Protein AF-A0A966N1F4-F1 (afdb_monomer_lite)

pLDDT: mean 87.48, std 11.46, range [41.69, 97.44]

Sequence (124 aa):
VYTGSQPFVSAGLAVYGDPNREGGAHAPLSYNGNAMPSQGEKWGGGLTDYEILGVVCHERYAIGGADPKSEQWAAEYATWCSEDSEIFAALEAGTVDFDTLAETFKMLETAPRPVGTEPRPAGK

Foldseek 3Di:
DCPVLVVVVVVVHQFPDDQPDDVGTDGRVPPVVDDDDDLDVVRVHDDQQLVVLVVVLCVCDVPVPDPCPDPVCVVVCCCRPDPNHPLNVCSVVVVDHLQCQQVVQVPDPDGDDRDDPDDDPDDD

Secondary structure (DSSP, 8-state):
---S-HHHHHTT-S-BS-TTSTT--B-TT---SPPPPP-BGGGT-SB-HHHHHHHHHHIIIIIS---TTSTTTHHHHHHHTSTT-HHHHHHHTTS--TTTHHHHTTTSTTPPPPP--SPPPPP-

Radius of gyration: 18.32 Å; chains: 1; bounding box: 49×27×46 Å

Structure (mmCIF, N/CA/C/O backbone):
data_AF-A0A966N1F4-F1
#
_entry.id   AF-A0A966N1F4-F1
#
loop_
_atom_site.group_PDB
_atom_site.id
_atom_site.type_symbol
_atom_site.label_atom_id
_atom_site.label_alt_id
_atom_site.label_comp_id
_atom_site.label_asym_id
_atom_site.label_entity_id
_atom_site.label_seq_id
_atom_site.pdbx_PDB_ins_code
_atom_site.Cartn_x
_atom_site.Cartn_y
_atom_site.Cartn_z
_atom_site.occupancy
_atom_site.B_iso_or_equiv
_atom_site.auth_seq_id
_atom_site.auth_comp_id
_atom_site.auth_asym_id
_atom_site.auth_atom_id
_atom_site.pdbx_PDB_model_num
ATOM 1 N N . VAL A 1 1 ? 18.012 9.126 -1.288 1.00 52.12 1 VAL A N 1
ATOM 2 C CA . VAL A 1 1 ? 17.161 7.989 -1.705 1.00 52.12 1 VAL A CA 1
ATOM 3 C C . VAL A 1 1 ? 18.078 6.845 -2.094 1.00 52.12 1 VAL A C 1
ATOM 5 O O . VAL A 1 1 ? 18.955 7.061 -2.924 1.00 52.12 1 VAL A O 1
ATOM 8 N N . TYR A 1 2 ? 17.953 5.686 -1.447 1.00 54.03 2 TYR A N 1
ATOM 9 C CA . TYR A 1 2 ? 18.637 4.473 -1.898 1.00 54.03 2 TYR A CA 1
ATOM 10 C C . TYR A 1 2 ? 17.894 3.961 -3.131 1.00 54.03 2 TYR A C 1
ATOM 12 O O . TYR A 1 2 ? 16.703 3.688 -3.055 1.00 54.03 2 TYR A O 1
ATOM 20 N N . THR A 1 3 ? 18.563 3.911 -4.279 1.00 64.81 3 THR A N 1
ATOM 21 C CA . THR A 1 3 ? 17.932 3.579 -5.569 1.00 64.81 3 THR A CA 1
ATOM 22 C C . THR A 1 3 ? 18.118 2.110 -5.949 1.00 64.81 3 THR A C 1
ATOM 24 O O . THR A 1 3 ? 17.865 1.742 -7.093 1.00 64.81 3 THR A O 1
ATOM 27 N N . GLY A 1 4 ? 18.656 1.283 -5.041 1.00 71.50 4 GLY A N 1
ATOM 28 C CA . GLY A 1 4 ? 19.002 -0.120 -5.306 1.00 71.50 4 GLY A CA 1
ATOM 29 C C . GLY A 1 4 ? 20.099 -0.320 -6.360 1.00 71.50 4 GLY A C 1
ATOM 30 O O . GLY A 1 4 ? 20.492 -1.445 -6.639 1.00 71.50 4 GLY A O 1
ATOM 31 N N . SER A 1 5 ? 20.627 0.760 -6.943 1.00 81.50 5 SER A N 1
ATOM 32 C CA . SER A 1 5 ? 21.586 0.719 -8.051 1.00 81.50 5 SER A CA 1
ATOM 33 C C . SER A 1 5 ? 23.046 0.654 -7.588 1.00 81.50 5 SER A C 1
ATOM 35 O O . SER A 1 5 ? 23.943 0.365 -8.374 1.00 81.50 5 SER A O 1
ATOM 37 N N . GLN A 1 6 ? 23.297 0.953 -6.315 1.00 86.44 6 GLN A N 1
ATOM 38 C CA . GLN A 1 6 ? 24.615 1.149 -5.719 1.00 86.44 6 GLN A CA 1
ATOM 39 C C . GLN A 1 6 ? 25.502 -0.101 -5.830 1.00 86.44 6 GLN A C 1
ATOM 41 O O . GLN A 1 6 ? 26.659 0.067 -6.205 1.00 86.44 6 GLN A O 1
ATOM 46 N N . PRO A 1 7 ? 24.999 -1.338 -5.628 1.00 86.38 7 PRO A N 1
ATOM 47 C CA . PRO A 1 7 ? 25.796 -2.541 -5.875 1.00 86.38 7 PRO A CA 1
ATOM 48 C C . PRO A 1 7 ? 26.293 -2.657 -7.325 1.00 86.38 7 PRO A C 1
ATOM 50 O O . PRO A 1 7 ? 27.446 -3.016 -7.552 1.00 86.38 7 PRO A O 1
ATOM 53 N N . PHE A 1 8 ? 25.464 -2.297 -8.312 1.00 87.50 8 PHE A N 1
ATOM 54 C CA . PHE A 1 8 ? 25.832 -2.350 -9.732 1.00 87.50 8 PHE A CA 1
ATOM 55 C C . PHE A 1 8 ? 26.828 -1.246 -10.113 1.00 87.50 8 PHE A C 1
ATOM 57 O O . PHE A 1 8 ? 27.747 -1.493 -10.893 1.00 87.50 8 PHE A O 1
ATOM 64 N N . VAL A 1 9 ? 26.697 -0.057 -9.508 1.00 86.06 9 VAL A N 1
ATOM 65 C CA . VAL A 1 9 ? 27.689 1.027 -9.625 1.00 86.06 9 VAL A CA 1
ATOM 66 C C . VAL A 1 9 ? 29.035 0.589 -9.046 1.00 86.06 9 VAL A C 1
ATOM 68 O O . VAL A 1 9 ? 30.060 0.754 -9.701 1.00 86.06 9 VAL A O 1
ATOM 71 N N . SER A 1 10 ? 29.048 -0.006 -7.849 1.00 91.12 10 SER A N 1
ATOM 72 C CA . SER A 1 10 ? 30.274 -0.512 -7.216 1.00 91.12 10 SER A CA 1
ATOM 73 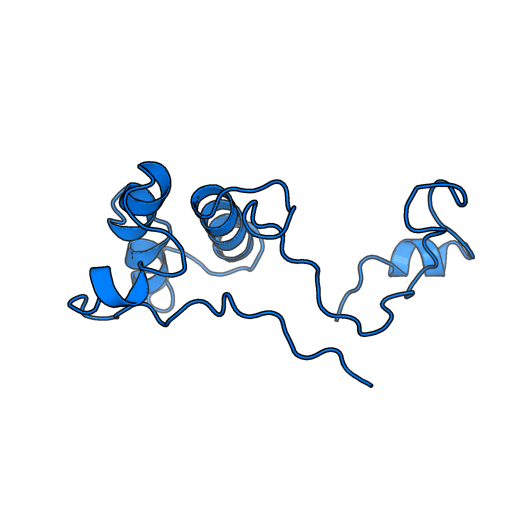C C . SER A 1 10 ? 30.945 -1.624 -8.024 1.00 91.12 10 SER A C 1
ATOM 75 O O . SER A 1 10 ? 32.165 -1.747 -7.985 1.00 91.12 10 SER A O 1
ATOM 77 N N . ALA A 1 11 ? 30.168 -2.401 -8.781 1.00 92.12 11 ALA A N 1
ATOM 78 C CA . ALA A 1 11 ? 30.671 -3.414 -9.704 1.00 92.12 11 ALA A CA 1
ATOM 79 C C . ALA A 1 11 ? 31.144 -2.846 -11.061 1.00 92.12 11 ALA A C 1
ATOM 81 O O . ALA A 1 11 ? 31.623 -3.605 -11.900 1.00 92.12 11 ALA A O 1
ATOM 82 N N . GLY A 1 12 ? 31.014 -1.534 -11.300 1.00 92.00 12 GLY A N 1
ATOM 83 C CA . GLY A 1 12 ? 31.444 -0.880 -12.541 1.00 92.00 12 GLY A CA 1
ATOM 84 C C . GLY A 1 12 ? 30.592 -1.222 -13.768 1.00 92.00 12 GLY A C 1
ATOM 85 O O . GLY A 1 12 ? 31.057 -1.067 -14.896 1.00 92.00 12 GLY A O 1
ATOM 86 N N . LEU A 1 13 ? 29.362 -1.706 -13.576 1.00 90.94 13 LEU A N 1
ATOM 87 C CA . LEU A 1 13 ? 28.483 -2.092 -14.678 1.00 90.94 13 LEU A CA 1
ATOM 88 C C . LEU A 1 13 ? 27.877 -0.853 -15.346 1.00 90.94 13 LEU A C 1
ATOM 90 O O . LEU A 1 13 ? 27.337 0.016 -14.673 1.00 90.94 13 LEU A O 1
ATOM 94 N N . ALA A 1 14 ? 27.920 -0.780 -16.677 1.00 87.19 14 ALA A N 1
ATOM 95 C CA . ALA A 1 14 ? 27.226 0.272 -17.432 1.00 87.19 14 ALA A CA 1
ATOM 96 C C . ALA A 1 14 ? 25.736 -0.050 -17.651 1.00 87.19 14 ALA A C 1
ATOM 98 O O . ALA A 1 14 ? 24.904 0.849 -17.748 1.00 87.19 14 ALA A O 1
ATOM 99 N N . VAL A 1 15 ? 25.410 -1.342 -17.713 1.00 89.19 15 VAL A N 1
ATOM 100 C CA . VAL A 1 15 ? 24.061 -1.894 -17.865 1.00 89.19 15 VAL A CA 1
ATOM 101 C C . VAL A 1 15 ? 23.957 -3.117 -16.960 1.00 89.19 15 VAL A C 1
ATOM 103 O O . VAL A 1 15 ? 24.925 -3.870 -16.834 1.00 89.19 15 VAL A O 1
ATOM 106 N N . TYR A 1 16 ? 22.800 -3.322 -16.336 1.00 86.00 16 TYR A N 1
ATOM 107 C CA . TYR A 1 16 ? 22.480 -4.554 -15.618 1.00 86.00 16 TYR A CA 1
ATOM 108 C C . TYR A 1 16 ? 21.271 -5.250 -16.257 1.00 86.00 16 TYR A C 1
ATOM 110 O O . TYR A 1 16 ? 20.345 -4.600 -16.739 1.00 86.00 16 TYR A O 1
ATOM 118 N N . GLY A 1 17 ? 21.294 -6.585 -16.271 1.00 85.75 17 GLY A N 1
ATOM 119 C CA . GLY A 1 17 ? 20.289 -7.398 -16.963 1.00 85.75 17 GLY A CA 1
ATOM 120 C C . GLY A 1 17 ? 20.484 -7.450 -18.484 1.00 85.75 17 GLY A C 1
ATOM 121 O O . GLY A 1 17 ? 21.588 -7.239 -18.985 1.00 85.75 17 GLY A O 1
ATOM 122 N N . ASP A 1 18 ? 19.409 -7.767 -19.210 1.00 86.38 18 ASP A N 1
ATOM 123 C CA . ASP A 1 18 ? 19.410 -7.828 -20.676 1.00 86.38 18 ASP A CA 1
ATOM 124 C C . ASP A 1 18 ? 19.225 -6.423 -21.287 1.00 86.38 18 ASP A C 1
ATOM 126 O O . ASP A 1 18 ? 18.182 -5.795 -21.068 1.00 86.38 18 ASP A O 1
ATOM 130 N N . PRO A 1 19 ? 20.193 -5.913 -22.074 1.00 86.38 19 PRO A N 1
ATOM 131 C CA . PRO A 1 19 ? 20.061 -4.627 -22.754 1.00 86.38 19 PRO A CA 1
ATOM 132 C C . PRO A 1 19 ? 18.940 -4.578 -23.807 1.00 86.38 19 PRO A C 1
ATOM 134 O O . PRO A 1 19 ? 18.511 -3.480 -24.160 1.00 86.38 19 PRO A O 1
ATOM 137 N N . ASN A 1 20 ? 18.463 -5.724 -24.303 1.00 87.56 20 ASN A N 1
ATOM 138 C CA . ASN A 1 20 ? 17.492 -5.814 -25.399 1.00 87.56 20 ASN A CA 1
ATOM 139 C C . ASN A 1 20 ? 16.043 -6.038 -24.938 1.00 87.56 20 ASN A C 1
ATOM 141 O O . ASN A 1 20 ? 15.173 -6.291 -25.771 1.00 87.56 20 ASN A O 1
ATOM 145 N N . ARG A 1 21 ? 15.761 -5.958 -23.632 1.00 84.12 21 ARG A N 1
ATOM 146 C CA . ARG A 1 21 ? 14.400 -6.126 -23.104 1.00 84.12 21 ARG A CA 1
ATOM 147 C C . ARG A 1 21 ? 13.441 -5.042 -23.613 1.00 84.12 21 ARG A C 1
ATOM 149 O O . ARG A 1 21 ? 13.842 -3.914 -23.917 1.00 84.12 21 ARG A O 1
ATOM 156 N N . GLU A 1 22 ? 12.148 -5.348 -23.591 1.00 66.0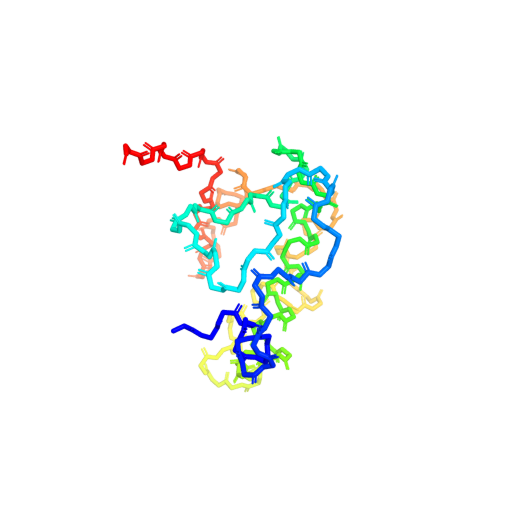6 22 GLU A N 1
ATOM 157 C CA . GLU A 1 22 ? 11.102 -4.346 -23.793 1.00 66.06 22 GLU A CA 1
ATOM 158 C C . GLU A 1 22 ? 11.225 -3.223 -22.743 1.00 66.06 22 GLU A C 1
ATOM 160 O O . GLU A 1 22 ? 11.384 -3.476 -21.546 1.00 66.06 22 GLU A O 1
ATOM 165 N N . GLY A 1 23 ? 11.239 -1.966 -23.198 1.00 72.88 23 GLY A N 1
ATOM 166 C CA . GLY A 1 23 ? 11.541 -0.797 -22.359 1.00 72.88 23 GLY A CA 1
ATOM 167 C C . GLY A 1 23 ? 13.032 -0.439 -22.233 1.00 72.88 23 GLY A C 1
ATOM 168 O O . GLY A 1 23 ? 13.357 0.516 -21.529 1.00 72.88 23 GLY A O 1
ATOM 169 N N . GLY A 1 24 ? 13.929 -1.155 -22.920 1.00 80.19 24 GLY A N 1
ATOM 170 C CA . GLY A 1 24 ? 15.342 -0.803 -23.089 1.00 80.19 24 GLY A CA 1
ATOM 171 C C . GLY A 1 24 ? 16.259 -1.140 -21.906 1.00 80.19 24 GLY A C 1
ATOM 172 O O . GLY A 1 24 ? 15.819 -1.514 -20.815 1.00 80.19 24 GLY A O 1
ATOM 173 N N . ALA A 1 25 ? 17.567 -1.002 -22.139 1.00 85.81 25 ALA A N 1
ATOM 174 C CA . ALA A 1 25 ? 18.616 -1.313 -21.173 1.00 85.81 25 ALA A CA 1
ATOM 175 C C . ALA A 1 25 ? 18.444 -0.567 -19.840 1.00 85.81 25 ALA A C 1
ATOM 177 O O . ALA A 1 25 ? 18.197 0.640 -19.806 1.00 85.81 25 ALA A O 1
ATOM 178 N N . HIS A 1 26 ? 18.642 -1.279 -18.731 1.00 82.62 26 HIS A N 1
ATOM 179 C CA . HIS A 1 26 ? 18.710 -0.659 -17.415 1.00 82.62 26 HIS A CA 1
ATOM 180 C C . HIS A 1 26 ? 20.136 -0.191 -17.121 1.00 82.62 26 HIS A C 1
ATOM 182 O O . HIS A 1 26 ? 21.036 -1.007 -16.929 1.00 82.62 26 HIS A O 1
ATOM 188 N N . ALA A 1 27 ? 20.345 1.122 -17.052 1.00 86.75 27 ALA A N 1
ATOM 189 C CA . ALA A 1 27 ? 21.607 1.684 -16.582 1.00 86.75 27 ALA A CA 1
ATOM 190 C C . ALA A 1 27 ? 21.547 1.924 -15.059 1.00 86.75 27 ALA A C 1
ATOM 192 O O . ALA A 1 27 ? 20.497 2.304 -14.529 1.00 86.75 27 ALA A O 1
ATOM 193 N N . PRO A 1 28 ? 22.631 1.704 -14.295 1.00 85.88 28 PRO A N 1
ATOM 194 C CA . PRO A 1 28 ? 22.632 2.056 -12.879 1.00 85.88 28 PRO A CA 1
ATOM 195 C C . PRO A 1 28 ? 22.350 3.543 -12.687 1.00 85.88 28 PRO A C 1
ATOM 197 O O . PRO A 1 28 ? 22.812 4.373 -13.466 1.00 85.88 28 PRO A O 1
ATOM 200 N N . LEU A 1 29 ? 21.591 3.882 -11.641 1.00 78.50 29 LEU A N 1
ATOM 201 C CA . LEU A 1 29 ? 21.161 5.258 -11.371 1.00 78.50 29 LEU A CA 1
ATOM 202 C C . LEU A 1 29 ? 20.342 5.888 -12.513 1.00 78.50 29 LEU A C 1
ATOM 204 O O . LEU A 1 29 ? 20.118 7.094 -12.487 1.00 78.50 29 LEU A O 1
ATOM 208 N N . SER A 1 30 ? 19.819 5.103 -13.467 1.00 73.00 30 SER A N 1
ATOM 209 C CA . SER A 1 30 ? 18.965 5.597 -14.557 1.00 73.00 30 SER A CA 1
ATOM 210 C C . SER A 1 30 ? 17.558 5.977 -14.107 1.00 73.00 30 SER A C 1
ATOM 212 O O . SER A 1 30 ? 16.630 5.966 -14.919 1.00 73.00 30 SER A O 1
ATOM 214 N N . TYR A 1 31 ? 17.374 6.292 -12.823 1.00 65.94 31 TYR A N 1
ATOM 215 C CA . TYR A 1 31 ? 16.162 6.951 -12.381 1.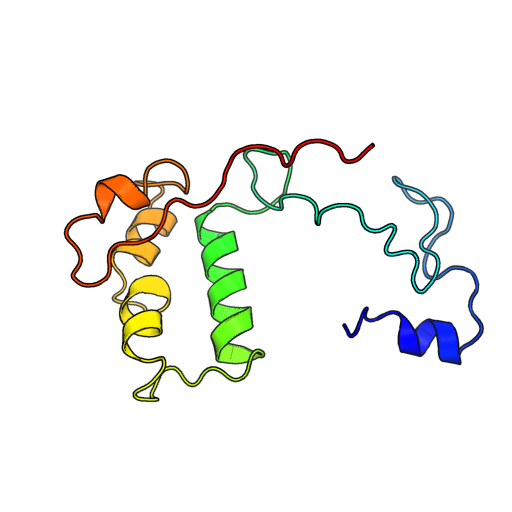00 65.94 31 TYR A CA 1
ATOM 216 C C . TYR A 1 31 ? 16.106 8.297 -13.099 1.00 65.94 31 TYR A C 1
ATOM 218 O O . TYR A 1 31 ? 16.755 9.266 -12.716 1.00 65.94 31 TYR A O 1
ATOM 226 N N . ASN A 1 32 ? 15.355 8.335 -14.189 1.00 62.94 32 ASN A N 1
ATOM 227 C CA . ASN A 1 32 ? 15.231 9.475 -15.089 1.00 62.94 32 ASN A CA 1
ATOM 228 C C . ASN A 1 32 ? 14.324 10.573 -14.513 1.00 62.94 32 ASN A C 1
ATOM 230 O O . ASN A 1 32 ? 13.874 11.443 -15.248 1.00 62.94 32 ASN A O 1
ATOM 234 N N . GLY A 1 33 ? 14.027 10.529 -13.211 1.00 63.47 33 GLY A N 1
ATOM 235 C CA . GLY A 1 33 ? 13.114 11.466 -12.564 1.00 63.47 33 GLY A CA 1
ATOM 236 C C . GLY A 1 33 ? 11.644 11.254 -12.931 1.00 63.47 33 GLY A C 1
ATOM 237 O O . GLY A 1 33 ? 10.794 11.964 -12.387 1.00 63.47 33 GLY A O 1
ATOM 238 N N . ASN A 1 34 ? 11.329 10.296 -13.811 1.00 64.31 34 ASN A N 1
ATOM 239 C CA . ASN A 1 34 ? 9.951 10.014 -14.185 1.00 64.31 34 ASN A CA 1
ATOM 240 C C . ASN A 1 34 ? 9.180 9.444 -12.999 1.00 64.31 34 ASN A C 1
ATOM 242 O O . ASN A 1 34 ? 9.742 8.842 -12.083 1.00 64.31 34 ASN A O 1
ATOM 246 N N . ALA A 1 35 ? 7.869 9.674 -13.013 1.00 70.19 35 ALA A N 1
ATOM 247 C CA . ALA A 1 35 ? 6.987 9.113 -12.007 1.00 70.19 35 ALA A CA 1
ATOM 248 C C . ALA A 1 35 ? 7.083 7.582 -12.012 1.00 70.19 35 ALA A C 1
ATOM 250 O O . ALA A 1 35 ? 7.199 6.964 -13.072 1.00 70.19 35 ALA A O 1
ATOM 251 N N . MET A 1 36 ? 7.011 6.987 -10.820 1.00 77.12 36 MET A N 1
ATOM 252 C CA . MET A 1 36 ? 6.825 5.548 -10.689 1.00 77.12 36 MET A CA 1
ATOM 253 C C . MET A 1 36 ? 5.549 5.149 -11.450 1.00 77.12 36 MET A C 1
ATOM 255 O O . MET A 1 36 ? 4.519 5.804 -11.261 1.00 77.12 36 MET A O 1
ATOM 259 N N . PRO A 1 37 ? 5.599 4.127 -12.323 1.00 75.94 37 PRO A N 1
ATOM 260 C CA . PRO A 1 37 ? 4.414 3.658 -13.025 1.00 75.94 37 PRO A CA 1
ATOM 261 C C . PRO A 1 37 ? 3.351 3.182 -12.038 1.00 75.94 37 PRO A C 1
ATOM 263 O O . PRO A 1 37 ? 3.678 2.514 -11.051 1.00 75.94 37 PRO A O 1
ATOM 266 N N . SER A 1 38 ? 2.088 3.488 -12.334 1.00 84.00 38 SER A N 1
ATOM 267 C CA . SER A 1 38 ? 0.965 2.919 -11.592 1.00 84.00 38 SER A CA 1
ATOM 268 C C . SER A 1 38 ? 0.984 1.397 -11.724 1.00 84.00 38 SER A C 1
ATOM 270 O O . SER A 1 38 ? 1.122 0.877 -12.830 1.00 84.00 38 SER A O 1
ATOM 272 N N . GLN A 1 39 ? 0.879 0.692 -10.597 1.00 88.44 39 GLN A N 1
ATOM 273 C CA . GLN A 1 39 ? 0.812 -0.773 -10.570 1.00 88.44 39 GLN A CA 1
ATOM 274 C C . GLN A 1 39 ? -0.630 -1.296 -10.612 1.00 88.44 39 GLN A C 1
ATOM 276 O O . GLN A 1 39 ? -0.823 -2.503 -10.715 1.00 88.44 39 GLN A O 1
ATOM 281 N N . GLY A 1 40 ? -1.623 -0.400 -10.576 1.00 88.69 40 GLY A N 1
ATOM 282 C CA . GLY A 1 40 ? -3.039 -0.757 -10.612 1.00 88.69 40 GLY A CA 1
ATOM 283 C C . GLY A 1 40 ? -3.501 -1.233 -11.983 1.00 88.69 40 GLY A C 1
ATOM 284 O O . GLY A 1 40 ? -3.162 -0.623 -13.003 1.00 88.69 40 GLY A O 1
ATOM 285 N N . GLU A 1 41 ? -4.333 -2.273 -12.001 1.00 88.44 41 GLU A N 1
ATOM 286 C CA . GLU A 1 41 ? -4.939 -2.852 -13.211 1.00 88.44 41 GLU A CA 1
ATOM 287 C C . GLU A 1 41 ? -5.636 -1.808 -14.090 1.00 88.44 41 GLU A C 1
ATOM 289 O O . GLU A 1 41 ? -5.490 -1.827 -15.314 1.00 88.44 41 GLU A O 1
ATOM 294 N N . LYS A 1 42 ? -6.305 -0.822 -13.472 1.00 84.44 42 LYS A N 1
ATOM 295 C CA . LYS A 1 42 ? -6.965 0.304 -14.161 1.00 84.44 42 LYS A CA 1
ATOM 296 C C . LYS A 1 42 ? -6.049 1.028 -15.157 1.00 84.44 42 LYS A C 1
ATOM 298 O O . LYS A 1 42 ? -6.526 1.560 -16.156 1.00 84.44 42 LYS A O 1
ATOM 303 N N . TRP A 1 43 ? -4.741 1.043 -14.899 1.00 83.00 43 TRP A N 1
ATOM 304 C CA . TRP A 1 43 ? -3.741 1.756 -15.696 1.00 83.00 43 TRP A CA 1
ATOM 305 C C . TRP A 1 43 ? -2.745 0.821 -16.396 1.00 83.00 43 TRP A C 1
ATOM 307 O O . TRP A 1 43 ? -1.680 1.267 -16.823 1.00 83.00 43 TRP A O 1
ATOM 317 N N . GLY A 1 44 ? -3.090 -0.463 -16.533 1.00 80.31 44 GLY A N 1
ATOM 318 C CA . GLY A 1 44 ? -2.254 -1.474 -17.188 1.00 80.31 44 GLY A CA 1
ATOM 319 C C . GLY A 1 44 ? -1.167 -2.075 -16.295 1.00 80.31 44 GLY A C 1
ATOM 320 O O . GLY A 1 44 ? -0.277 -2.755 -16.804 1.00 80.31 44 GLY A O 1
ATOM 321 N N . GLY A 1 45 ? -1.221 -1.820 -14.985 1.00 85.50 45 GLY A N 1
ATOM 322 C CA . GLY A 1 45 ? -0.445 -2.560 -13.995 1.00 85.50 45 GLY A CA 1
ATOM 323 C C . GLY A 1 45 ? -1.047 -3.941 -13.709 1.00 85.50 45 GLY A C 1
ATOM 324 O O . GLY A 1 45 ? -2.078 -4.304 -14.267 1.00 85.50 45 GLY A O 1
ATOM 325 N N . GLY A 1 46 ? -0.376 -4.733 -12.871 1.00 91.00 46 GLY A N 1
ATOM 326 C CA . GLY A 1 46 ? -0.755 -6.125 -12.595 1.00 91.00 46 GLY A CA 1
ATOM 327 C C . GLY A 1 46 ? -1.379 -6.375 -11.224 1.00 91.00 46 GLY A C 1
ATOM 328 O O . GLY A 1 46 ? -1.466 -7.536 -10.845 1.00 91.00 46 GLY A O 1
ATOM 329 N N . LEU A 1 47 ? -1.717 -5.326 -10.466 1.00 94.62 47 LEU A N 1
ATOM 330 C CA . LEU A 1 47 ? -2.246 -5.438 -9.106 1.00 94.62 47 LEU A CA 1
ATOM 331 C C . LEU A 1 47 ? -3.654 -4.850 -9.005 1.00 94.62 47 LEU A C 1
ATOM 333 O O . LEU A 1 47 ? -3.918 -3.748 -9.495 1.00 94.62 47 LEU A O 1
ATOM 337 N N . THR A 1 48 ? -4.528 -5.555 -8.301 1.00 95.75 48 THR A N 1
ATOM 338 C CA . THR A 1 48 ? -5.807 -5.022 -7.820 1.00 95.75 48 THR A CA 1
ATOM 339 C C . THR A 1 48 ? -5.586 -3.940 -6.753 1.00 95.75 48 THR A C 1
ATOM 341 O O . THR A 1 48 ? -4.526 -3.876 -6.125 1.00 95.75 48 THR A O 1
ATOM 344 N N . ASP A 1 49 ? -6.590 -3.101 -6.483 1.00 95.06 49 ASP A N 1
ATOM 345 C CA . ASP A 1 49 ? -6.500 -2.092 -5.410 1.00 95.06 49 ASP A CA 1
ATOM 346 C C . ASP A 1 49 ? -6.277 -2.737 -4.026 1.00 95.06 49 ASP A C 1
ATOM 348 O O . ASP A 1 49 ? -5.527 -2.212 -3.198 1.00 95.06 49 ASP A O 1
ATOM 352 N N . TYR A 1 50 ? -6.860 -3.919 -3.801 1.00 96.38 50 TYR A N 1
ATOM 353 C CA . TYR A 1 50 ? -6.604 -4.753 -2.625 1.00 96.38 50 TYR A CA 1
ATOM 354 C C . TYR A 1 50 ? -5.132 -5.165 -2.514 1.00 96.38 50 TYR A C 1
ATOM 356 O O . TYR A 1 50 ? -4.505 -4.958 -1.474 1.00 96.38 50 TYR A O 1
ATOM 364 N N . GLU A 1 51 ? -4.547 -5.706 -3.585 1.00 97.12 51 GLU A N 1
ATOM 365 C CA . GLU A 1 51 ? -3.139 -6.115 -3.587 1.00 97.12 51 GLU A CA 1
ATOM 366 C C . GLU A 1 51 ? -2.204 -4.917 -3.423 1.00 97.12 51 GLU A C 1
ATOM 368 O O . GLU A 1 51 ? -1.184 -5.027 -2.742 1.00 97.12 51 GLU A O 1
ATOM 373 N N . ILE A 1 52 ? -2.562 -3.752 -3.972 1.00 95.50 52 ILE A N 1
ATOM 374 C CA . ILE A 1 52 ? -1.826 -2.507 -3.730 1.00 95.50 52 ILE A CA 1
ATOM 375 C C . ILE A 1 52 ? -1.853 -2.152 -2.243 1.00 95.50 52 ILE A C 1
ATOM 377 O O . ILE A 1 52 ? -0.796 -1.860 -1.680 1.00 95.50 52 ILE A O 1
ATOM 381 N N . LEU A 1 53 ? -3.016 -2.201 -1.583 1.00 95.88 53 LEU A N 1
ATOM 382 C CA . LEU A 1 53 ? -3.091 -1.969 -0.139 1.00 95.88 53 LEU A CA 1
ATOM 383 C C . LEU A 1 53 ? -2.263 -3.007 0.636 1.00 95.88 53 LEU A C 1
ATOM 385 O O . LEU A 1 53 ? -1.524 -2.635 1.546 1.00 95.88 53 LEU A O 1
ATOM 389 N N . GLY A 1 54 ? -2.305 -4.279 0.236 1.00 96.81 54 GLY A N 1
ATOM 390 C CA . GLY A 1 54 ? -1.483 -5.343 0.816 1.00 96.81 54 GLY A CA 1
ATOM 391 C C . GLY A 1 54 ? 0.020 -5.056 0.723 1.00 96.81 54 GLY A C 1
ATOM 392 O O . GLY A 1 54 ? 0.733 -5.167 1.725 1.00 96.81 54 GLY A O 1
ATOM 393 N N . VAL A 1 55 ? 0.501 -4.612 -0.444 1.00 96.69 55 VAL A N 1
ATOM 394 C CA . VAL A 1 55 ? 1.894 -4.176 -0.635 1.00 96.69 55 VAL A CA 1
ATOM 395 C C . VAL A 1 55 ? 2.212 -2.995 0.276 1.00 96.69 55 VAL A C 1
ATOM 397 O O . VAL A 1 55 ? 3.202 -3.056 0.998 1.00 96.69 55 VAL A O 1
ATOM 400 N N . VAL A 1 56 ? 1.365 -1.964 0.327 1.00 95.44 56 VAL A N 1
ATOM 401 C CA . VAL A 1 56 ? 1.573 -0.790 1.195 1.00 95.44 56 VAL A CA 1
ATOM 402 C C . VAL A 1 56 ? 1.649 -1.188 2.673 1.00 95.44 56 VAL A C 1
ATOM 404 O O . VAL A 1 56 ? 2.538 -0.727 3.393 1.00 95.44 56 VAL A O 1
ATOM 407 N N . CYS A 1 57 ? 0.761 -2.067 3.137 1.00 97.25 57 CYS A N 1
ATOM 408 C CA . CYS A 1 57 ? 0.763 -2.569 4.508 1.00 97.25 57 CYS A CA 1
ATOM 409 C C . CYS A 1 57 ? 2.036 -3.369 4.819 1.00 97.25 57 CYS A C 1
ATOM 411 O O . CYS A 1 57 ? 2.663 -3.151 5.861 1.00 97.25 57 CYS A O 1
ATOM 413 N N . HIS A 1 58 ? 2.466 -4.248 3.911 1.00 97.38 58 HIS A N 1
ATOM 414 C CA . HIS A 1 58 ? 3.715 -4.994 4.062 1.00 97.38 58 HIS A CA 1
ATOM 415 C C . HIS A 1 58 ? 4.933 -4.061 4.071 1.00 97.38 58 HIS A C 1
ATOM 417 O O . HIS A 1 58 ? 5.777 -4.141 4.965 1.00 97.38 58 HIS A O 1
ATOM 423 N N . GLU A 1 59 ? 5.000 -3.127 3.123 1.00 96.69 59 GLU A N 1
ATOM 424 C CA . GLU A 1 59 ? 6.064 -2.133 3.041 1.00 96.69 59 GLU A CA 1
ATOM 425 C C . GLU A 1 59 ? 6.171 -1.327 4.333 1.00 96.69 59 GLU A C 1
ATOM 427 O O . GLU A 1 59 ? 7.261 -1.137 4.863 1.00 96.69 59 GLU A O 1
ATOM 432 N N . ARG A 1 60 ? 5.044 -0.888 4.889 1.00 97.00 60 ARG A N 1
ATOM 433 C CA . ARG A 1 60 ? 5.029 -0.026 6.069 1.00 97.00 60 ARG A CA 1
ATOM 434 C C . ARG A 1 60 ? 5.381 -0.765 7.355 1.00 97.00 60 ARG A C 1
ATOM 436 O O . ARG A 1 60 ? 6.245 -0.302 8.103 1.00 97.00 60 ARG A O 1
ATOM 443 N N . TYR A 1 61 ? 4.739 -1.905 7.597 1.00 96.81 61 TYR A N 1
ATOM 444 C CA . TYR A 1 61 ? 4.778 -2.585 8.894 1.00 96.81 61 TYR A CA 1
ATOM 445 C C . TYR A 1 61 ? 5.749 -3.767 8.961 1.00 96.81 61 TYR A C 1
ATOM 447 O O . TYR A 1 61 ? 6.181 -4.127 10.053 1.00 96.81 61 TYR A O 1
ATOM 455 N N . ALA A 1 62 ? 6.132 -4.365 7.827 1.00 95.19 62 ALA A N 1
ATOM 456 C CA . ALA A 1 62 ? 7.093 -5.471 7.815 1.00 95.19 62 ALA A CA 1
ATOM 457 C C . ALA A 1 62 ? 8.531 -5.005 7.543 1.00 95.19 62 ALA A C 1
ATOM 459 O O . ALA A 1 62 ? 9.464 -5.538 8.142 1.00 95.19 62 ALA A O 1
ATOM 460 N N . ILE A 1 63 ? 8.724 -4.011 6.666 1.00 95.88 63 ILE A N 1
ATOM 461 C CA . ILE A 1 63 ? 10.070 -3.555 6.256 1.00 95.88 63 ILE A CA 1
ATOM 462 C C . ILE A 1 63 ? 10.349 -2.074 6.554 1.00 95.88 63 ILE A C 1
ATOM 464 O O . ILE A 1 63 ? 11.506 -1.694 6.720 1.00 95.88 63 ILE A O 1
ATOM 468 N N . GLY A 1 64 ? 9.315 -1.238 6.654 1.00 92.88 64 GLY A N 1
ATOM 469 C CA . GLY A 1 64 ? 9.416 0.215 6.830 1.00 92.88 64 GLY A CA 1
ATOM 470 C C . GLY A 1 64 ? 9.654 0.667 8.270 1.00 92.88 64 GLY A C 1
ATOM 471 O O . GLY A 1 64 ? 9.925 1.843 8.507 1.00 92.88 64 GLY A O 1
ATOM 472 N N . GLY A 1 65 ? 9.584 -0.259 9.228 1.00 93.94 65 GLY A N 1
ATOM 473 C CA . GLY A 1 65 ? 9.862 -0.004 10.641 1.00 93.94 65 GLY A CA 1
ATOM 474 C C . GLY A 1 65 ? 8.706 0.620 11.425 1.00 93.94 65 GLY A C 1
ATOM 475 O O . GLY A 1 65 ? 8.904 0.966 12.590 1.00 93.94 65 GLY A O 1
ATOM 476 N N . ALA A 1 66 ? 7.511 0.761 10.838 1.00 97.44 66 ALA A N 1
ATOM 477 C CA . ALA A 1 66 ? 6.321 1.102 11.611 1.00 97.44 66 ALA A CA 1
ATOM 478 C C . ALA A 1 66 ? 5.911 -0.102 12.473 1.00 97.44 66 ALA A C 1
ATOM 480 O O . ALA A 1 66 ? 5.728 -1.203 11.960 1.00 97.44 66 ALA A O 1
ATOM 481 N N . ASP A 1 67 ? 5.761 0.100 13.782 1.00 97.12 67 ASP A N 1
ATOM 482 C CA . ASP A 1 67 ? 5.308 -0.952 14.697 1.00 97.12 67 ASP A CA 1
ATOM 483 C C . ASP A 1 67 ? 3.776 -0.903 14.839 1.00 97.12 67 ASP A C 1
ATOM 485 O O . ASP A 1 67 ? 3.266 0.064 15.420 1.00 97.12 67 ASP A O 1
ATOM 489 N N . PRO A 1 68 ? 3.033 -1.931 14.379 1.00 96.06 68 PRO A N 1
ATOM 490 C CA . PRO A 1 68 ? 1.570 -1.960 14.450 1.00 96.06 68 PRO A CA 1
ATOM 491 C C . PRO A 1 68 ? 1.025 -1.977 15.887 1.00 96.06 68 PRO A C 1
ATOM 493 O O . PRO A 1 68 ? -0.168 -1.774 16.088 1.00 96.06 68 PRO A O 1
ATOM 496 N N . LYS A 1 69 ? 1.872 -2.211 16.897 1.00 96.00 69 LYS A N 1
ATOM 497 C CA . LYS A 1 69 ? 1.499 -2.196 18.321 1.00 96.00 69 LYS A CA 1
ATOM 498 C C . LYS A 1 69 ? 1.880 -0.899 19.033 1.00 96.00 69 LYS A C 1
ATOM 500 O O . LYS A 1 69 ? 1.564 -0.742 20.210 1.00 96.00 69 LYS A O 1
ATOM 505 N N . SER A 1 70 ? 2.564 0.018 18.353 1.00 97.06 70 SER A N 1
ATOM 506 C CA . SER A 1 70 ? 2.953 1.303 18.935 1.00 97.06 70 SER A CA 1
ATOM 507 C C . SER A 1 70 ? 1.778 2.276 18.992 1.00 97.06 70 SER A C 1
ATOM 509 O O . SER A 1 70 ? 0.940 2.297 18.093 1.00 97.06 70 SER A O 1
ATOM 511 N N . GLU A 1 71 ? 1.761 3.160 19.992 1.00 96.38 71 GLU A N 1
ATOM 512 C CA . GLU A 1 71 ? 0.758 4.236 20.084 1.00 96.38 71 GLU A CA 1
ATOM 513 C C . GLU A 1 71 ? 0.721 5.112 18.824 1.00 96.38 71 GLU A C 1
ATOM 515 O O . GLU A 1 71 ? -0.336 5.594 18.428 1.00 96.38 71 GLU A O 1
ATOM 520 N N . GLN A 1 72 ? 1.871 5.285 18.166 1.00 96.00 72 GLN A N 1
ATOM 521 C CA . GLN A 1 72 ? 1.987 6.088 16.955 1.00 96.00 72 GLN A CA 1
ATOM 522 C C . GLN A 1 72 ? 1.252 5.473 15.756 1.00 96.00 72 GLN A C 1
ATOM 524 O O . GLN A 1 72 ? 0.684 6.216 14.957 1.00 96.0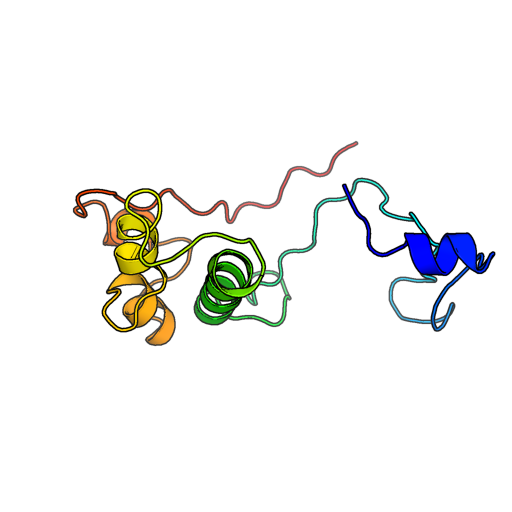0 72 GLN A O 1
ATOM 529 N N . TRP A 1 73 ? 1.284 4.145 15.598 1.00 96.56 73 TRP A N 1
ATOM 530 C CA . TRP A 1 73 ? 0.841 3.488 14.363 1.00 96.56 73 TRP A CA 1
ATOM 531 C C . TRP A 1 73 ? -0.312 2.501 14.535 1.00 96.56 73 TRP A C 1
ATOM 533 O O . TRP A 1 73 ? -0.871 2.075 13.527 1.00 96.56 73 TRP A O 1
ATOM 543 N N . ALA A 1 74 ? -0.695 2.146 15.764 1.00 95.50 74 ALA A N 1
ATOM 544 C CA . ALA A 1 74 ? -1.733 1.147 16.015 1.00 95.50 74 ALA A CA 1
ATOM 545 C C . ALA A 1 74 ? -3.092 1.537 15.421 1.00 95.50 74 ALA A C 1
ATOM 547 O O . ALA A 1 74 ? -3.758 0.696 14.825 1.00 95.50 74 ALA A O 1
ATOM 548 N N . ALA A 1 75 ? -3.484 2.811 15.520 1.00 94.12 75 ALA A N 1
ATOM 549 C CA . ALA A 1 75 ? -4.742 3.288 14.943 1.00 94.12 75 ALA A CA 1
ATOM 550 C C . ALA A 1 75 ? -4.736 3.235 13.404 1.00 94.12 75 ALA A C 1
ATOM 552 O O . ALA A 1 75 ? -5.714 2.812 12.790 1.00 94.12 75 ALA A O 1
ATOM 553 N N . GLU A 1 76 ? -3.619 3.615 12.775 1.00 94.94 76 GLU A N 1
ATOM 554 C CA . GLU A 1 76 ? -3.448 3.510 11.322 1.00 94.94 76 GLU A CA 1
ATOM 555 C C . GLU A 1 76 ? -3.482 2.040 10.880 1.00 94.94 76 GLU A C 1
ATOM 557 O O . GLU A 1 76 ? -4.212 1.696 9.953 1.00 94.94 76 GLU A O 1
ATOM 562 N N . TYR A 1 77 ? -2.780 1.159 11.598 1.00 96.31 77 TYR A N 1
ATOM 563 C CA . TYR A 1 77 ? -2.753 -0.271 11.304 1.00 96.31 77 TYR A CA 1
ATOM 564 C C . TYR A 1 77 ? -4.147 -0.887 11.419 1.00 96.31 77 TYR A C 1
ATOM 566 O O . TYR A 1 77 ? -4.587 -1.563 10.497 1.00 96.31 77 TYR A O 1
ATOM 574 N N . ALA A 1 78 ? -4.867 -0.606 12.508 1.00 95.44 78 ALA A N 1
ATOM 575 C CA . ALA A 1 78 ? -6.227 -1.095 12.720 1.00 95.44 78 ALA A CA 1
ATOM 576 C C . ALA A 1 78 ? -7.217 -0.585 11.659 1.00 95.44 78 ALA A C 1
ATOM 578 O O . ALA A 1 78 ? -8.162 -1.278 11.302 1.00 95.44 78 ALA A O 1
ATOM 579 N N . THR A 1 79 ? -7.000 0.624 11.138 1.00 94.62 79 THR A N 1
ATOM 580 C CA . THR A 1 79 ? -7.878 1.205 10.116 1.00 94.62 79 THR A CA 1
ATOM 581 C C . THR A 1 79 ? -7.631 0.593 8.738 1.00 94.62 79 THR A C 1
ATOM 583 O O . THR A 1 79 ? -8.586 0.394 7.994 1.00 94.62 79 THR A O 1
ATOM 586 N N . TRP A 1 80 ? -6.378 0.282 8.386 1.00 95.31 80 TRP A N 1
ATOM 587 C CA . TRP A 1 80 ? -5.989 -0.050 7.005 1.00 95.31 80 TRP A CA 1
ATOM 588 C C . TRP A 1 80 ? -5.497 -1.479 6.775 1.00 95.31 80 TRP A C 1
ATOM 590 O O . TRP A 1 80 ? -5.629 -1.983 5.668 1.00 95.31 80 TRP A O 1
ATOM 600 N N . CYS A 1 81 ? -4.862 -2.096 7.768 1.00 96.56 81 CYS A N 1
ATOM 601 C CA . CYS A 1 81 ? -3.973 -3.242 7.563 1.00 96.56 81 CYS A CA 1
ATOM 602 C C . CYS A 1 81 ? -4.229 -4.423 8.509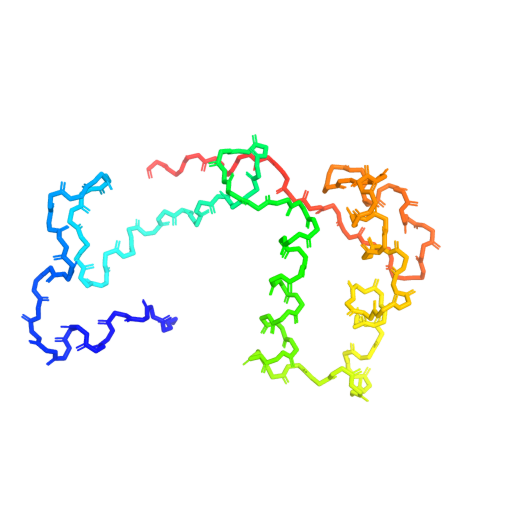 1.00 96.56 81 CYS A C 1
ATOM 604 O O . CYS A 1 81 ? -3.574 -5.456 8.367 1.00 96.56 81 CYS A O 1
ATOM 606 N N . SER A 1 82 ? -5.107 -4.274 9.504 1.00 95.06 82 SER A N 1
ATOM 607 C CA . SER A 1 82 ? -5.526 -5.380 10.364 1.00 95.06 82 SER A CA 1
ATOM 608 C C . SER A 1 82 ? -6.534 -6.282 9.652 1.00 95.06 82 SER A C 1
ATOM 610 O O . SER A 1 82 ? -7.238 -5.852 8.742 1.00 95.06 82 SER A O 1
ATOM 612 N N . GLU A 1 83 ? -6.654 -7.523 10.124 1.00 90.25 83 GLU A N 1
ATOM 613 C CA . GLU A 1 83 ? -7.669 -8.475 9.645 1.00 90.25 83 GLU A CA 1
ATOM 614 C C . GLU A 1 83 ? -9.106 -7.968 9.879 1.00 90.25 83 GLU A C 1
ATOM 616 O O . GLU A 1 83 ? -10.003 -8.273 9.102 1.00 90.25 83 GLU A O 1
ATOM 621 N N . ASP A 1 84 ? -9.307 -7.145 10.914 1.00 93.12 84 ASP A N 1
ATOM 622 C CA . ASP A 1 84 ? -10.600 -6.534 11.251 1.00 93.12 84 ASP A CA 1
ATOM 623 C C . ASP A 1 84 ? -10.858 -5.197 10.520 1.00 93.12 84 ASP A C 1
ATOM 625 O O . ASP A 1 84 ? -11.845 -4.515 10.803 1.00 93.12 84 ASP A O 1
ATOM 629 N N . SER A 1 85 ? -9.969 -4.767 9.617 1.00 95.44 85 SER A N 1
ATOM 630 C CA . SER A 1 85 ? -10.137 -3.510 8.882 1.00 95.44 85 SER A CA 1
ATOM 631 C C . SER A 1 85 ? -11.302 -3.606 7.893 1.00 95.44 85 SER A C 1
ATOM 633 O O . SER A 1 85 ? -11.264 -4.366 6.923 1.00 95.44 85 SER A O 1
ATOM 635 N N . GLU A 1 86 ? -12.315 -2.756 8.082 1.00 95.62 86 GLU A N 1
ATOM 636 C CA . GLU A 1 86 ? -13.443 -2.642 7.148 1.00 95.62 86 GLU A CA 1
ATOM 637 C C . GLU A 1 86 ? -12.997 -2.171 5.754 1.00 95.62 86 GLU A C 1
ATOM 639 O O . GLU A 1 86 ? -13.564 -2.599 4.750 1.00 95.62 86 GLU A O 1
ATOM 644 N N . ILE A 1 87 ? -11.960 -1.326 5.676 1.00 95.88 87 ILE A N 1
ATOM 645 C CA . ILE A 1 87 ? -11.379 -0.867 4.406 1.00 95.88 87 ILE A CA 1
ATOM 646 C C . ILE A 1 87 ? -10.724 -2.037 3.671 1.00 95.88 87 ILE A C 1
ATOM 648 O O . ILE A 1 87 ? -10.978 -2.237 2.482 1.00 95.88 87 ILE A O 1
ATOM 652 N N . PHE A 1 88 ? -9.891 -2.805 4.378 1.00 95.81 88 PHE A N 1
ATOM 653 C CA . PHE A 1 88 ? -9.176 -3.942 3.808 1.00 95.81 88 PHE A CA 1
ATOM 654 C C . PHE A 1 88 ? -10.159 -4.989 3.276 1.00 95.81 88 PHE A C 1
ATOM 656 O O . PHE A 1 88 ? -10.071 -5.383 2.113 1.00 95.81 88 PHE A O 1
ATOM 663 N N . ALA A 1 89 ? -11.161 -5.352 4.084 1.00 96.62 89 ALA A N 1
ATOM 664 C CA . ALA A 1 89 ? -12.206 -6.295 3.698 1.00 96.62 89 ALA A CA 1
ATOM 665 C C . ALA A 1 89 ? -13.052 -5.795 2.512 1.00 96.62 89 ALA A C 1
ATOM 667 O O . ALA A 1 89 ? -13.395 -6.569 1.618 1.00 96.62 89 ALA A O 1
ATOM 668 N N . ALA A 1 90 ? -13.386 -4.501 2.465 1.00 97.12 90 ALA A N 1
ATOM 669 C CA . ALA A 1 90 ? -14.187 -3.944 1.377 1.00 97.12 90 ALA A CA 1
ATOM 670 C C . ALA A 1 90 ? -13.443 -3.940 0.031 1.00 97.12 90 ALA A C 1
ATOM 672 O O . ALA A 1 90 ? -14.074 -4.199 -1.002 1.00 97.12 90 ALA A O 1
ATOM 673 N N . LEU A 1 91 ? -12.131 -3.673 0.046 1.00 96.56 91 LEU A N 1
ATOM 674 C CA . LEU A 1 91 ? -11.257 -3.768 -1.127 1.00 96.56 91 LEU A CA 1
ATOM 675 C C . LEU A 1 91 ? -11.070 -5.223 -1.568 1.00 96.56 91 LEU A C 1
ATOM 677 O O . LEU A 1 91 ? -11.171 -5.506 -2.758 1.00 96.56 91 LEU A O 1
ATOM 681 N N . GLU A 1 92 ? -10.866 -6.152 -0.628 1.00 97.19 92 GLU A N 1
ATOM 682 C CA . GLU A 1 92 ? -10.766 -7.593 -0.917 1.00 97.19 92 GLU A CA 1
ATOM 683 C C . GLU A 1 92 ? -12.030 -8.122 -1.603 1.00 97.19 92 GLU A C 1
ATOM 685 O O . GLU A 1 92 ? -11.969 -8.877 -2.573 1.00 97.19 92 GLU A O 1
ATOM 690 N N . ALA A 1 93 ? -13.193 -7.676 -1.128 1.00 96.88 93 ALA A N 1
ATOM 691 C CA . ALA A 1 93 ? -14.483 -8.028 -1.702 1.00 96.88 93 ALA A CA 1
ATOM 692 C C . ALA A 1 93 ? -14.794 -7.292 -3.021 1.00 96.88 93 ALA A C 1
ATOM 694 O O . ALA A 1 93 ? -15.825 -7.570 -3.637 1.00 96.88 93 ALA A O 1
ATOM 695 N N . GLY A 1 94 ? -13.962 -6.330 -3.441 1.00 95.50 94 GLY A N 1
ATOM 696 C CA . GLY A 1 94 ? -14.205 -5.484 -4.615 1.00 95.50 94 GLY A CA 1
ATOM 697 C C . GLY A 1 94 ? -15.463 -4.615 -4.502 1.00 95.50 94 GLY A C 1
ATOM 698 O O . GLY A 1 94 ? -16.057 -4.241 -5.510 1.00 95.50 94 GLY A O 1
ATOM 699 N N . THR A 1 95 ? -15.917 -4.334 -3.277 1.00 97.06 95 THR A N 1
ATOM 700 C CA . THR A 1 95 ? -17.115 -3.509 -3.016 1.00 97.06 95 THR A CA 1
ATOM 701 C C . THR A 1 95 ? -16.822 -2.013 -3.039 1.00 97.06 95 THR A C 1
ATOM 703 O O . THR A 1 95 ? -17.738 -1.208 -3.205 1.00 97.06 95 THR A O 1
ATOM 706 N N . VAL A 1 96 ? -15.546 -1.658 -2.896 1.00 96.44 96 VAL A N 1
ATOM 707 C CA . VAL A 1 96 ? -14.991 -0.319 -3.088 1.00 96.44 96 VAL A CA 1
ATOM 708 C C . VAL A 1 96 ? -13.708 -0.429 -3.908 1.00 96.44 96 VAL A C 1
ATOM 710 O O . VAL A 1 96 ? -13.117 -1.502 -4.018 1.00 96.44 96 VAL A O 1
ATOM 713 N N . ASP A 1 97 ? -13.267 0.703 -4.431 1.00 95.19 97 ASP A N 1
ATOM 714 C CA . ASP A 1 97 ? -11.998 0.903 -5.129 1.00 95.19 97 ASP A CA 1
ATOM 715 C C . ASP A 1 97 ? -11.349 2.210 -4.639 1.00 95.19 97 ASP A C 1
ATOM 717 O O . ASP A 1 97 ? -11.906 2.932 -3.802 1.00 95.19 97 ASP A O 1
ATOM 721 N N . PHE A 1 98 ? -10.170 2.555 -5.152 1.00 93.38 98 PHE A N 1
ATOM 722 C CA . PHE A 1 98 ? -9.496 3.802 -4.785 1.00 93.38 98 PHE A CA 1
ATOM 723 C C . PHE A 1 98 ? -10.237 5.081 -5.209 1.00 93.38 98 PHE A C 1
ATOM 725 O O . PHE A 1 98 ? -9.963 6.138 -4.634 1.00 93.38 98 PHE A O 1
ATOM 732 N N . ASP A 1 99 ? -11.197 5.008 -6.138 1.00 92.69 99 ASP A N 1
ATOM 733 C CA . ASP A 1 99 ? -12.032 6.153 -6.519 1.00 92.69 99 ASP A CA 1
ATOM 734 C C . ASP A 1 99 ? -13.176 6.397 -5.510 1.00 92.69 99 ASP A C 1
ATOM 736 O O . ASP A 1 99 ? -13.579 7.539 -5.282 1.00 92.69 99 ASP A O 1
ATOM 740 N N . THR A 1 100 ? -13.702 5.339 -4.885 1.00 94.88 100 THR A N 1
ATOM 741 C CA . THR A 1 100 ? -14.929 5.368 -4.061 1.00 94.88 100 THR A CA 1
ATOM 742 C C . THR A 1 100 ? -14.699 5.179 -2.557 1.00 94.88 100 THR A C 1
ATOM 744 O O . THR A 1 100 ? -15.537 5.591 -1.745 1.00 94.88 100 THR A O 1
ATOM 747 N N . LEU A 1 101 ? -13.551 4.621 -2.161 1.00 95.06 101 LEU A N 1
ATOM 748 C CA . LEU A 1 101 ? -13.095 4.401 -0.780 1.00 95.06 101 LEU A CA 1
ATOM 749 C C . LEU A 1 101 ? -13.322 5.620 0.126 1.00 95.06 101 LEU A C 1
ATOM 751 O O . LEU A 1 101 ? -13.935 5.505 1.188 1.00 95.06 101 LEU A O 1
ATOM 755 N N . ALA A 1 102 ? -12.815 6.788 -0.283 1.00 94.69 102 ALA A N 1
ATOM 756 C CA . ALA A 1 102 ? -12.788 7.980 0.567 1.00 94.69 102 ALA A CA 1
ATOM 757 C C . ALA A 1 102 ? -14.196 8.463 0.938 1.00 94.69 102 ALA A C 1
ATOM 759 O O . ALA A 1 102 ? -14.451 8.833 2.082 1.00 94.69 102 ALA A O 1
ATOM 760 N N . GLU A 1 103 ? -15.128 8.405 -0.013 1.00 95.81 103 GLU A N 1
ATOM 761 C CA . GLU A 1 103 ? -16.523 8.769 0.226 1.00 95.81 103 GLU A CA 1
ATOM 762 C C . GLU A 1 103 ? -17.275 7.712 1.031 1.00 95.81 103 GLU A C 1
ATOM 764 O O . GLU A 1 103 ? -18.087 8.062 1.890 1.00 95.81 103 GLU A O 1
ATOM 769 N N . THR A 1 104 ? -16.993 6.433 0.781 1.00 96.62 104 THR A N 1
ATOM 770 C CA . THR A 1 104 ? -17.645 5.311 1.471 1.00 96.62 104 THR A CA 1
ATOM 771 C C . THR A 1 104 ? -17.325 5.320 2.965 1.00 96.62 104 THR A C 1
ATOM 773 O O . THR A 1 104 ? -18.217 5.161 3.796 1.00 96.62 104 THR A O 1
ATOM 776 N N . PHE A 1 105 ? -16.070 5.601 3.320 1.00 96.00 105 PHE A N 1
ATOM 777 C CA . PHE A 1 105 ? -15.574 5.556 4.697 1.00 96.00 105 PHE A CA 1
ATOM 778 C C . PHE A 1 105 ? -15.412 6.935 5.354 1.00 96.00 105 PHE A C 1
ATOM 780 O O . PHE A 1 105 ? -14.761 7.066 6.391 1.00 96.00 105 PHE A O 1
ATOM 787 N N . LYS A 1 106 ? -16.035 7.987 4.811 1.00 96.06 106 LYS A N 1
ATOM 788 C CA . LYS A 1 106 ? -15.910 9.360 5.343 1.00 96.06 106 LYS A CA 1
ATOM 789 C C . LYS A 1 106 ? -16.406 9.559 6.778 1.00 96.06 106 LYS A C 1
ATOM 791 O O . LYS A 1 106 ? -16.124 10.589 7.380 1.00 96.06 106 LYS A O 1
ATOM 796 N N . MET A 1 107 ? -17.190 8.611 7.290 1.00 94.00 107 MET A N 1
ATOM 797 C CA . MET A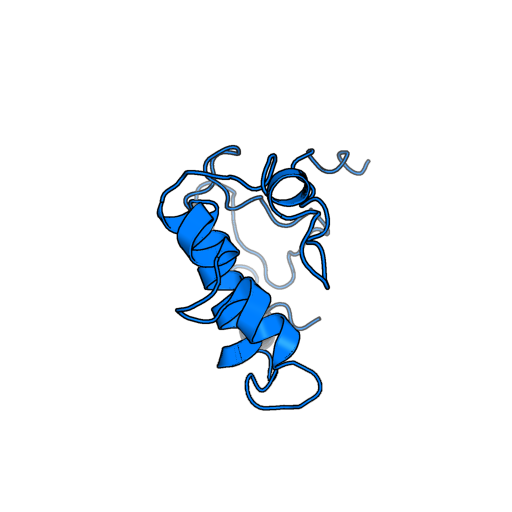 1 107 ? -17.762 8.647 8.638 1.00 94.00 107 MET A CA 1
ATOM 798 C C . MET A 1 107 ? -16.836 8.043 9.702 1.00 94.00 107 MET A C 1
ATOM 800 O O . MET A 1 107 ? -17.168 8.112 10.885 1.00 94.00 107 MET A O 1
ATOM 804 N N . LEU A 1 108 ? -15.701 7.450 9.309 1.00 91.31 108 LEU A N 1
ATOM 805 C CA . LEU A 1 108 ? -14.695 6.970 10.254 1.00 91.31 108 LEU A CA 1
ATOM 806 C C . LEU A 1 108 ? -14.080 8.142 11.028 1.00 91.31 108 LEU A C 1
ATOM 808 O O . LEU A 1 108 ? -13.921 9.239 10.492 1.00 91.31 108 LEU A O 1
ATOM 812 N N . GLU A 1 109 ? -13.674 7.888 12.275 1.00 87.50 109 GLU A N 1
ATOM 813 C CA . GLU A 1 109 ? -12.994 8.882 13.121 1.00 87.50 109 GLU A CA 1
ATOM 814 C C . GLU A 1 109 ? -11.764 9.470 12.417 1.00 87.50 109 GLU A C 1
ATOM 816 O O . GLU A 1 109 ? -11.548 10.681 12.424 1.00 87.50 109 GLU A O 1
ATOM 821 N N . THR A 1 110 ? -10.999 8.608 11.742 1.00 85.88 110 THR A N 1
ATOM 822 C CA . THR A 1 110 ? -9.946 9.010 10.808 1.00 85.88 110 THR A CA 1
ATOM 823 C C . THR A 1 110 ? -10.354 8.619 9.394 1.00 85.88 110 THR A C 1
ATOM 825 O O . THR A 1 110 ? -10.006 7.547 8.904 1.00 85.88 110 THR A O 1
ATOM 828 N N . ALA A 1 111 ? -11.118 9.494 8.742 1.00 90.00 111 ALA A N 1
ATOM 829 C CA . ALA A 1 111 ? -11.561 9.279 7.371 1.00 90.00 111 ALA A CA 1
ATOM 830 C C . ALA A 1 111 ? -10.369 9.114 6.399 1.00 90.00 111 ALA A C 1
ATOM 832 O O . ALA A 1 111 ? -9.415 9.908 6.450 1.00 90.00 111 ALA A O 1
ATOM 833 N N . PRO A 1 112 ? -10.416 8.128 5.482 1.00 91.38 112 PRO A N 1
ATOM 834 C CA . PRO A 1 112 ? -9.397 7.973 4.458 1.00 91.38 112 PRO A CA 1
ATOM 835 C C . PRO A 1 112 ? -9.382 9.180 3.521 1.00 91.38 112 PRO A C 1
ATOM 837 O O . PRO A 1 112 ? -10.418 9.726 3.136 1.00 91.38 112 PRO A O 1
ATOM 840 N N . ARG A 1 113 ? -8.178 9.606 3.134 1.00 89.94 113 ARG A N 1
ATOM 841 C CA . ARG A 1 113 ? -8.022 10.643 2.111 1.00 89.94 113 ARG A CA 1
ATOM 842 C C . ARG A 1 113 ? -8.286 10.048 0.726 1.00 89.94 113 ARG A C 1
ATOM 844 O O . ARG A 1 113 ? -7.963 8.879 0.520 1.00 89.94 113 ARG A O 1
ATOM 851 N N . PRO A 1 114 ? -8.785 10.849 -0.233 1.00 89.44 114 PRO A N 1
ATOM 852 C CA . PRO A 1 114 ? -8.846 10.434 -1.628 1.00 89.44 114 PRO A CA 1
ATOM 853 C C . PRO A 1 114 ? -7.474 9.960 -2.111 1.00 89.44 114 PRO A C 1
ATOM 855 O O . PRO A 1 114 ? -6.477 10.678 -1.973 1.00 89.44 114 PRO A O 1
ATOM 858 N N . VAL A 1 115 ? -7.430 8.752 -2.667 1.00 85.00 115 VAL A N 1
ATOM 859 C CA . VAL A 1 115 ? -6.249 8.241 -3.360 1.00 85.00 115 VAL A CA 1
ATOM 860 C C . VAL A 1 115 ? -6.232 8.896 -4.737 1.00 85.00 115 VAL A C 1
ATOM 862 O O . VAL A 1 115 ? -7.231 8.903 -5.449 1.00 85.00 115 VAL A O 1
ATOM 865 N N . GLY A 1 116 ? -5.111 9.519 -5.099 1.00 78.19 116 GLY A N 1
ATOM 866 C CA . GLY A 1 116 ? -4.990 10.186 -6.391 1.00 78.19 116 GLY A CA 1
ATOM 867 C C . GLY A 1 116 ? -4.978 9.161 -7.520 1.00 78.19 116 GLY A C 1
ATOM 868 O O . GLY A 1 116 ? -3.970 8.488 -7.714 1.00 78.19 116 GLY A O 1
ATOM 869 N N . THR A 1 117 ? -6.075 9.062 -8.267 1.00 77.69 117 THR A N 1
ATOM 870 C CA . THR A 1 117 ? -6.198 8.163 -9.424 1.00 77.69 117 THR A CA 1
ATOM 871 C C . THR A 1 117 ? -5.970 8.869 -10.758 1.00 77.69 117 THR A C 1
ATOM 873 O O . THR A 1 117 ? -5.877 8.212 -11.790 1.00 77.69 117 THR A O 1
ATOM 876 N N . GLU A 1 118 ? -5.806 10.193 -10.746 1.00 79.88 118 GLU A N 1
ATOM 877 C CA . GLU A 1 118 ? -5.499 10.977 -11.940 1.00 79.88 118 GLU A CA 1
ATOM 878 C C . GLU A 1 118 ? -4.031 10.818 -12.371 1.00 79.88 118 GLU A C 1
ATOM 880 O O . GLU A 1 118 ? -3.126 10.877 -11.526 1.00 79.88 118 GLU A O 1
ATOM 885 N N . PRO A 1 119 ? -3.753 10.685 -13.683 1.00 73.12 119 PRO A N 1
ATOM 886 C CA . PRO A 1 119 ? -2.393 10.697 -14.191 1.00 73.12 119 PRO A CA 1
ATOM 887 C C . PRO A 1 119 ? -1.662 11.960 -13.743 1.00 73.12 119 PRO A C 1
ATOM 889 O O . PRO A 1 119 ? -2.145 13.084 -13.909 1.00 73.12 119 PRO A O 1
ATOM 892 N N . ARG A 1 120 ? -0.442 11.792 -13.223 1.00 68.81 120 ARG A N 1
ATOM 893 C CA . ARG A 1 120 ? 0.432 12.940 -12.991 1.00 68.81 120 ARG A CA 1
ATOM 894 C C . ARG A 1 120 ? 0.622 13.670 -14.329 1.00 68.81 120 ARG A C 1
ATOM 896 O O . ARG A 1 120 ? 0.946 13.008 -15.319 1.00 68.81 120 ARG A O 1
ATOM 903 N N . PRO A 1 121 ? 0.502 15.010 -14.373 1.00 68.31 121 PRO A N 1
ATOM 904 C CA . PRO A 1 121 ? 0.849 15.766 -15.565 1.00 68.31 121 PRO A CA 1
ATOM 905 C C . PRO A 1 121 ? 2.251 15.375 -16.032 1.00 68.31 121 PRO A C 1
ATOM 907 O O . PRO A 1 121 ? 3.183 15.346 -15.221 1.00 68.31 121 PRO A O 1
ATOM 910 N N . ALA A 1 122 ? 2.399 15.068 -17.322 1.00 61.25 122 ALA A N 1
ATOM 911 C CA . ALA A 1 122 ? 3.712 14.830 -17.899 1.00 61.25 122 ALA A CA 1
ATOM 912 C C . ALA A 1 122 ? 4.591 16.060 -17.619 1.00 61.25 122 ALA A C 1
ATOM 914 O O . ALA A 1 122 ? 4.234 17.187 -17.977 1.00 61.25 122 ALA A O 1
ATOM 915 N N . GLY A 1 123 ? 5.707 15.853 -16.918 1.00 56.81 123 GLY A N 1
ATOM 916 C CA . GLY A 1 123 ? 6.729 16.885 -16.790 1.00 56.81 123 GLY A CA 1
ATOM 917 C C . GLY A 1 123 ? 7.274 17.200 -18.181 1.00 56.81 123 GLY A C 1
ATOM 918 O O . GLY A 1 123 ? 7.505 16.276 -18.959 1.00 56.81 123 GLY A O 1
ATOM 919 N N . LYS A 1 124 ? 7.411 18.490 -18.501 1.00 41.69 124 LYS A N 1
ATOM 920 C CA . LYS A 1 124 ? 8.172 18.926 -19.677 1.00 41.69 124 LYS A CA 1
ATOM 921 C C . LYS A 1 124 ? 9.632 18.512 -19.559 1.00 41.69 124 LYS A C 1
ATOM 923 O O . LYS A 1 124 ? 10.147 18.579 -18.419 1.00 41.69 124 LYS A O 1
#